Protei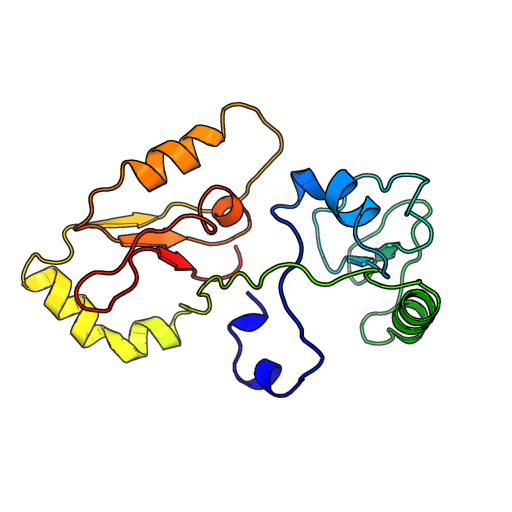n AF-A0A353GIX8-F1 (afdb_monomer_lite)

Secondary structure (DSSP, 8-state):
-GGG-GGGGG-TT-----S-SGGGHHHHHHH--S-EEESSS------TTTGGGEEE-TT---TTSEE--TT--HHHHHHHHTS---SS------------HHHH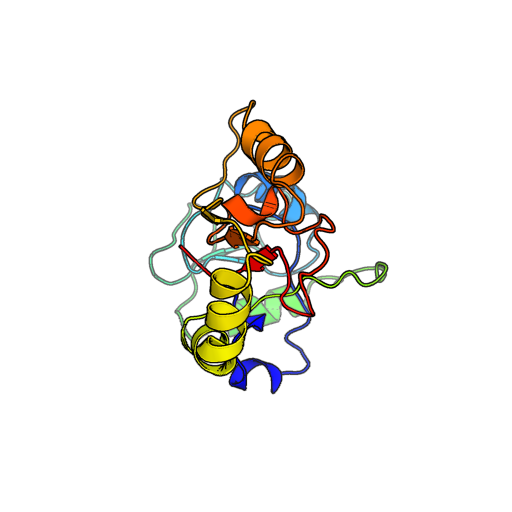HTTHHHHHHHHHTTSS-EEEE--S---S-TTTHHHHHHHHHS-TTEEEEE-SGGGGGTTTS---EETTEESEEE----

pLDDT: mean 96.74, std 2.06, range [88.5, 98.81]

Structure (mmCIF, N/CA/C/O backbone):
data_AF-A0A353GIX8-F1
#
_entry.id   AF-A0A353GIX8-F1
#
loop_
_atom_site.group_PDB
_atom_site.id
_atom_site.type_symbol
_atom_site.label_atom_id
_atom_site.label_alt_id
_atom_site.label_comp_id
_atom_site.label_asym_id
_atom_site.label_entity_id
_atom_site.label_seq_id
_atom_site.pdbx_PDB_ins_code
_atom_site.Cartn_x
_atom_site.Cartn_y
_atom_site.Cartn_z
_atom_site.occupancy
_atom_site.B_iso_or_equiv
_atom_site.auth_seq_id
_atom_site.auth_comp_id
_atom_site.auth_asym_id
_atom_site.auth_atom_id
_atom_site.pdbx_PDB_model_num
ATOM 1 N N . PRO A 1 1 ? -3.624 -2.819 -0.767 1.00 96.25 1 PRO A N 1
ATOM 2 C CA . PRO A 1 1 ? -5.091 -3.049 -0.885 1.00 96.25 1 PRO A CA 1
ATOM 3 C C . PRO A 1 1 ? -5.497 -4.254 -1.742 1.00 96.25 1 PRO A C 1
ATOM 5 O O . PRO A 1 1 ? -6.431 -4.937 -1.354 1.00 96.25 1 PRO A O 1
ATOM 8 N N . CYS A 1 2 ? -4.816 -4.526 -2.866 1.00 96.94 2 CYS A N 1
ATOM 9 C CA . CYS A 1 2 ? -5.046 -5.709 -3.718 1.00 96.94 2 CYS A CA 1
ATOM 10 C C . CYS A 1 2 ? -5.204 -7.022 -2.910 1.00 96.94 2 CYS A C 1
ATOM 12 O O . CYS A 1 2 ? -6.174 -7.752 -3.080 1.00 96.94 2 CYS A O 1
ATOM 14 N N . HIS A 1 3 ? -4.341 -7.229 -1.912 1.00 96.62 3 HIS A N 1
ATOM 15 C CA . HIS A 1 3 ? -4.373 -8.368 -0.977 1.00 96.62 3 HIS A CA 1
ATOM 16 C C . HIS A 1 3 ? -5.642 -8.501 -0.109 1.00 96.62 3 HIS A C 1
ATOM 18 O O . HIS A 1 3 ? -5.877 -9.546 0.491 1.00 96.62 3 HIS A O 1
ATOM 24 N N . GLY A 1 4 ? -6.485 -7.468 -0.046 1.00 95.38 4 GLY A N 1
ATOM 25 C CA . GLY A 1 4 ? -7.785 -7.508 0.629 1.00 95.38 4 GLY A CA 1
ATOM 26 C C . GLY A 1 4 ? -8.916 -8.121 -0.210 1.00 95.38 4 GLY A C 1
ATOM 27 O O . GLY A 1 4 ? -9.998 -8.344 0.324 1.00 95.38 4 GLY A O 1
ATOM 28 N N . TYR A 1 5 ? -8.699 -8.397 -1.502 1.00 96.12 5 TYR A N 1
ATOM 29 C CA . TYR A 1 5 ? -9.731 -8.921 -2.404 1.00 96.12 5 TYR A CA 1
ATOM 30 C C . TYR A 1 5 ? -9.716 -10.463 -2.441 1.00 96.12 5 TYR A C 1
ATOM 32 O O . TYR A 1 5 ? -8.714 -11.043 -2.862 1.00 96.12 5 TYR A O 1
ATOM 40 N N . PRO A 1 6 ? -10.813 -11.157 -2.063 1.00 94.12 6 PRO A N 1
ATOM 41 C CA . PRO A 1 6 ? -10.820 -12.617 -1.907 1.00 94.12 6 PRO A CA 1
ATOM 42 C C . PRO A 1 6 ? -10.413 -13.401 -3.158 1.00 94.12 6 PRO A C 1
ATOM 44 O O . PRO A 1 6 ? -9.616 -14.328 -3.061 1.00 94.12 6 PRO A O 1
ATOM 47 N N . ASN A 1 7 ? -10.900 -13.002 -4.336 1.00 96.62 7 ASN A N 1
ATOM 48 C CA . ASN A 1 7 ? -10.637 -13.726 -5.584 1.00 96.62 7 ASN A CA 1
ATOM 49 C C . ASN A 1 7 ? -9.156 -13.690 -5.991 1.00 96.62 7 ASN A C 1
ATOM 51 O O . ASN A 1 7 ? -8.684 -14.598 -6.668 1.00 96.62 7 ASN A O 1
ATOM 55 N N . LEU A 1 8 ? -8.406 -12.672 -5.557 1.00 97.00 8 LEU A N 1
ATOM 56 C CA . LEU A 1 8 ? -6.982 -12.551 -5.873 1.00 97.00 8 LEU A CA 1
ATOM 57 C C . LEU A 1 8 ? -6.111 -13.480 -5.016 1.00 97.00 8 LEU A C 1
ATOM 59 O O . LEU A 1 8 ? -4.994 -13.799 -5.409 1.00 97.00 8 LEU A O 1
ATOM 63 N N . LYS A 1 9 ? -6.645 -14.013 -3.908 1.00 95.00 9 LYS A N 1
ATOM 64 C CA . LYS A 1 9 ? -5.962 -15.032 -3.092 1.00 95.00 9 LYS A CA 1
ATOM 65 C C . LYS A 1 9 ? -5.813 -16.377 -3.810 1.00 95.00 9 LYS A C 1
ATOM 67 O O . LYS A 1 9 ? -5.034 -17.214 -3.368 1.00 95.00 9 LYS A O 1
ATOM 72 N N . ALA A 1 10 ? -6.534 -16.594 -4.914 1.00 97.31 10 ALA A N 1
ATOM 73 C CA . ALA A 1 10 ? -6.380 -17.789 -5.741 1.00 97.31 10 ALA A CA 1
ATOM 74 C C . ALA A 1 10 ? -4.998 -17.867 -6.428 1.00 97.31 10 ALA A C 1
ATOM 76 O O . ALA A 1 10 ? -4.553 -18.953 -6.801 1.00 97.31 10 ALA A O 1
ATOM 77 N N . PHE A 1 11 ? -4.299 -16.737 -6.578 1.00 97.75 11 PHE A N 1
ATOM 78 C CA . PHE A 1 11 ? -3.013 -16.659 -7.266 1.00 97.75 11 PHE A CA 1
ATOM 79 C C . PHE A 1 11 ? -1.856 -16.774 -6.270 1.00 97.75 11 PHE A C 1
ATOM 81 O O . PHE A 1 11 ? -1.432 -15.789 -5.678 1.00 97.75 11 PHE A O 1
ATOM 88 N N . LYS A 1 12 ? -1.293 -17.979 -6.115 1.00 96.69 12 LYS A N 1
ATOM 89 C CA . LYS A 1 12 ? -0.181 -18.241 -5.174 1.00 96.69 12 LYS A CA 1
ATOM 90 C C . LYS A 1 12 ? 1.085 -17.409 -5.431 1.00 96.69 12 LYS A C 1
ATOM 92 O O . LYS A 1 12 ? 1.899 -17.257 -4.532 1.00 96.69 12 LYS A O 1
ATOM 97 N N . HIS A 1 13 ? 1.255 -16.889 -6.646 1.00 96.25 13 HIS A N 1
ATOM 98 C CA . HIS A 1 13 ? 2.373 -16.021 -7.028 1.00 96.25 13 HIS A CA 1
ATOM 99 C C . HIS A 1 13 ? 2.109 -14.527 -6.747 1.00 96.25 13 HIS A C 1
ATOM 101 O O . HIS A 1 13 ? 2.962 -13.691 -7.031 1.00 96.25 13 HIS A O 1
ATOM 107 N N . LEU A 1 14 ? 0.954 -14.167 -6.172 1.00 97.31 14 LEU A N 1
ATOM 108 C CA . LEU A 1 14 ? 0.718 -12.845 -5.591 1.00 97.31 14 LEU A CA 1
ATOM 109 C C . LEU A 1 14 ? 1.314 -12.814 -4.173 1.00 97.31 14 LEU A C 1
ATOM 111 O O . LEU A 1 14 ? 0.614 -13.023 -3.188 1.00 97.31 14 LEU A O 1
ATOM 115 N N . VAL A 1 15 ? 2.628 -12.589 -4.086 1.00 95.31 15 VAL A N 1
ATOM 116 C CA . VAL A 1 15 ? 3.415 -12.860 -2.867 1.00 95.31 15 VAL A CA 1
ATOM 117 C C . VAL A 1 15 ? 3.150 -11.870 -1.728 1.00 95.31 15 VAL A C 1
ATOM 119 O O . VAL A 1 15 ? 2.963 -12.283 -0.590 1.00 95.31 15 VAL A O 1
ATOM 122 N N . GLY A 1 16 ? 3.141 -10.560 -1.992 1.00 95.56 16 GLY A N 1
ATOM 123 C CA . GLY A 1 16 ? 3.084 -9.582 -0.901 1.00 95.56 16 GLY A CA 1
ATOM 124 C C . GLY A 1 16 ? 3.098 -8.122 -1.338 1.00 95.56 16 GLY A C 1
ATOM 125 O O . GLY A 1 16 ? 2.757 -7.791 -2.476 1.00 95.56 16 GLY A O 1
ATOM 126 N N . ASN A 1 17 ? 3.446 -7.239 -0.402 1.00 97.19 17 ASN A N 1
ATOM 127 C CA . ASN A 1 17 ? 3.618 -5.806 -0.632 1.00 97.19 17 ASN A CA 1
ATOM 128 C C . ASN A 1 17 ? 5.068 -5.414 -0.341 1.00 97.19 17 ASN A C 1
ATOM 130 O O . ASN A 1 17 ? 5.524 -5.559 0.790 1.00 97.19 17 ASN A O 1
ATOM 134 N N . PHE A 1 18 ? 5.759 -4.858 -1.330 1.00 96.25 18 PHE A N 1
ATOM 135 C CA . PHE A 1 18 ? 7.132 -4.389 -1.182 1.00 96.25 18 PHE A CA 1
ATOM 136 C C . PHE A 1 18 ? 7.168 -2.886 -0.862 1.00 96.25 18 PHE A C 1
ATOM 138 O O . PHE A 1 18 ? 6.448 -2.107 -1.484 1.00 96.25 18 PHE A O 1
ATOM 145 N N . GLY A 1 19 ? 8.004 -2.485 0.100 1.00 95.62 19 GLY A N 1
ATOM 146 C CA . GLY A 1 19 ? 8.293 -1.074 0.372 1.00 95.62 19 GLY A CA 1
ATOM 147 C C . GLY A 1 19 ? 7.254 -0.312 1.208 1.00 95.62 19 GLY A C 1
ATOM 148 O O . GLY A 1 19 ? 6.747 -0.804 2.232 1.00 95.62 19 GLY A O 1
ATOM 149 N N . GLY A 1 20 ? 7.006 0.936 0.817 1.00 96.19 20 GLY A N 1
ATOM 150 C CA . GLY A 1 20 ? 6.238 1.926 1.564 1.00 96.19 20 GLY A CA 1
ATOM 151 C C . GLY A 1 20 ? 5.420 2.856 0.669 1.00 96.19 20 GLY A C 1
ATOM 152 O O . GLY A 1 20 ? 4.765 2.431 -0.284 1.00 96.19 20 GLY A O 1
ATOM 153 N N . ALA A 1 21 ? 5.388 4.140 1.026 1.00 97.19 21 ALA A N 1
ATOM 154 C CA . ALA A 1 21 ? 4.683 5.143 0.239 1.00 97.19 21 ALA A CA 1
ATOM 155 C C . ALA A 1 21 ? 5.528 5.624 -0.948 1.00 97.19 21 ALA A C 1
ATOM 157 O O . ALA A 1 21 ? 6.752 5.529 -0.967 1.00 97.19 21 ALA A O 1
ATOM 158 N N . TRP A 1 22 ? 4.843 6.199 -1.938 1.00 97.94 22 TRP A N 1
ATOM 159 C CA . TRP A 1 22 ? 5.414 6.565 -3.235 1.00 97.94 22 TRP A CA 1
ATOM 160 C C . TRP A 1 22 ? 6.648 7.473 -3.156 1.00 97.94 22 TRP A C 1
ATOM 162 O O . TRP A 1 22 ? 7.434 7.495 -4.102 1.00 97.94 22 TRP A O 1
ATOM 172 N N . GLN A 1 23 ? 6.826 8.253 -2.082 1.00 96.25 23 GLN A N 1
ATOM 173 C CA . GLN A 1 23 ? 7.975 9.148 -1.993 1.00 96.25 23 GLN A CA 1
ATOM 174 C C . GLN A 1 23 ? 9.316 8.405 -1.900 1.00 96.25 23 GLN A C 1
ATOM 176 O O . GLN A 1 23 ? 10.319 8.941 -2.361 1.00 96.25 23 GLN A O 1
ATOM 181 N N . ASP A 1 24 ? 9.319 7.182 -1.361 1.00 97.00 24 ASP A N 1
ATOM 182 C CA . ASP A 1 24 ? 10.526 6.384 -1.115 1.00 97.00 24 ASP A CA 1
ATOM 183 C C . ASP A 1 24 ? 10.916 5.509 -2.323 1.00 97.00 24 ASP A C 1
ATOM 185 O O . ASP A 1 24 ? 11.948 4.830 -2.321 1.00 97.00 24 ASP A O 1
ATOM 189 N N . GLN A 1 25 ? 10.126 5.579 -3.402 1.00 97.62 25 GLN A N 1
ATOM 190 C CA . GLN A 1 25 ? 10.215 4.686 -4.554 1.00 97.62 25 GLN A CA 1
ATOM 191 C C . GLN A 1 25 ? 11.597 4.652 -5.213 1.00 97.62 25 GLN A C 1
ATOM 193 O O . GLN A 1 25 ? 12.011 3.609 -5.691 1.00 97.62 25 GLN A O 1
ATOM 198 N N . GLN A 1 26 ? 12.347 5.758 -5.233 1.00 97.75 26 GLN A N 1
ATOM 199 C CA . GLN A 1 26 ? 13.663 5.769 -5.873 1.00 97.75 26 GLN A CA 1
ATOM 200 C C . GLN A 1 26 ? 14.675 4.855 -5.177 1.00 97.75 26 GLN A C 1
ATOM 202 O O . GLN A 1 26 ? 15.553 4.312 -5.843 1.00 97.75 26 GLN A O 1
ATOM 207 N N . LYS A 1 27 ? 14.567 4.711 -3.853 1.00 97.88 27 LYS A N 1
ATOM 208 C CA . LYS A 1 27 ? 15.386 3.789 -3.063 1.00 97.88 27 LYS A CA 1
ATOM 209 C C . LYS A 1 27 ? 14.830 2.373 -3.164 1.00 97.88 27 LYS A C 1
ATOM 211 O O . LYS A 1 27 ? 15.580 1.427 -3.368 1.00 97.88 27 LYS A O 1
ATOM 216 N N . GLU A 1 28 ? 13.516 2.237 -3.015 1.00 97.94 28 GLU A N 1
ATOM 217 C CA . GLU A 1 28 ? 12.851 0.935 -2.987 1.00 97.94 28 GLU A CA 1
ATOM 218 C C . GLU A 1 28 ? 12.938 0.231 -4.347 1.00 97.94 28 GLU A C 1
ATOM 220 O O . GLU A 1 28 ? 13.332 -0.927 -4.416 1.00 97.94 28 GLU A O 1
ATOM 225 N N . PHE A 1 29 ? 12.665 0.927 -5.447 1.00 98.38 29 PHE A N 1
ATOM 226 C CA . PHE A 1 29 ? 12.731 0.352 -6.789 1.00 98.38 29 PHE A CA 1
ATOM 227 C C . PHE A 1 29 ? 14.146 0.045 -7.248 1.00 98.38 29 PHE A C 1
ATOM 229 O O . PHE A 1 29 ? 14.332 -0.959 -7.927 1.00 98.38 29 PHE A O 1
ATOM 236 N N . GLU A 1 30 ? 15.145 0.821 -6.826 1.00 97.50 30 GLU A N 1
ATOM 237 C CA . GLU A 1 30 ? 16.553 0.473 -7.037 1.00 97.50 30 GLU A CA 1
ATOM 238 C C . GLU A 1 30 ? 16.909 -0.857 -6.352 1.00 97.50 30 GLU A C 1
ATOM 240 O O . GLU A 1 30 ? 17.597 -1.676 -6.952 1.00 97.50 30 GLU A O 1
ATOM 245 N N . ALA A 1 31 ? 16.368 -1.107 -5.154 1.00 96.62 31 ALA A N 1
ATOM 246 C CA . ALA A 1 31 ? 16.566 -2.348 -4.407 1.00 96.62 31 ALA A CA 1
ATOM 247 C C . ALA A 1 31 ? 15.682 -3.520 -4.872 1.00 96.62 31 ALA A C 1
ATOM 249 O O . ALA A 1 31 ? 16.016 -4.667 -4.594 1.00 96.62 31 ALA A O 1
ATOM 250 N N . PHE A 1 32 ? 14.560 -3.261 -5.550 1.00 97.75 32 PHE A N 1
ATOM 251 C CA . PHE A 1 32 ? 13.664 -4.301 -6.057 1.00 97.75 32 PHE A CA 1
ATOM 252 C C . PHE A 1 32 ? 14.277 -4.972 -7.297 1.00 97.75 32 PHE A C 1
ATOM 254 O O . PHE A 1 32 ? 14.348 -4.320 -8.337 1.00 97.75 32 PHE A O 1
ATOM 261 N N . PRO A 1 33 ? 14.690 -6.249 -7.255 1.00 96.81 33 PRO A N 1
ATOM 262 C CA . PRO A 1 33 ? 15.427 -6.901 -8.339 1.00 96.81 33 PRO A CA 1
ATOM 263 C C . PRO A 1 33 ? 14.473 -7.509 -9.383 1.00 96.81 33 PRO A C 1
ATOM 265 O O . PRO A 1 33 ? 14.500 -8.706 -9.658 1.00 96.81 33 PRO A O 1
ATOM 268 N N . GLY A 1 34 ? 13.577 -6.684 -9.929 1.00 97.81 34 GLY A N 1
ATOM 269 C CA . GLY A 1 34 ? 12.502 -7.109 -10.827 1.00 97.81 34 GLY A CA 1
ATOM 270 C C . GLY A 1 34 ? 11.976 -5.982 -11.719 1.00 97.81 34 GLY A C 1
ATOM 271 O O . GLY A 1 34 ? 12.407 -4.828 -11.617 1.00 97.81 34 GLY A O 1
ATOM 272 N N . ALA A 1 35 ? 11.022 -6.318 -12.589 1.00 98.56 35 ALA A N 1
ATOM 273 C CA . ALA A 1 35 ? 10.304 -5.342 -13.406 1.00 98.56 35 ALA A CA 1
ATOM 274 C C . ALA A 1 35 ? 9.286 -4.548 -12.572 1.00 98.56 35 ALA A C 1
ATOM 276 O O . ALA A 1 35 ? 8.613 -5.103 -11.702 1.00 98.56 35 ALA A O 1
ATOM 277 N N . ILE A 1 36 ? 9.141 -3.255 -12.862 1.00 98.75 36 ILE A N 1
ATOM 278 C CA . ILE A 1 36 ? 8.231 -2.346 -12.153 1.00 98.75 36 ILE A CA 1
ATOM 279 C C . ILE A 1 36 ? 7.217 -1.790 -13.145 1.00 98.75 36 ILE A C 1
ATOM 281 O O . ILE A 1 36 ? 7.600 -1.177 -14.136 1.00 98.75 36 ILE A O 1
ATOM 285 N N . LEU A 1 37 ? 5.924 -1.959 -12.869 1.00 98.69 37 LEU A N 1
ATOM 286 C CA . LEU A 1 37 ? 4.843 -1.432 -13.702 1.00 98.69 37 LEU A CA 1
ATOM 287 C C . LEU A 1 37 ? 4.070 -0.340 -12.958 1.00 98.69 37 LEU A C 1
ATOM 289 O O . LEU A 1 37 ? 3.454 -0.597 -11.925 1.00 98.69 37 LEU A O 1
ATOM 293 N N . PHE A 1 38 ? 4.039 0.864 -13.523 1.00 98.62 38 PHE A N 1
ATOM 294 C CA . PHE A 1 38 ? 3.167 1.938 -13.059 1.00 98.62 38 PHE A CA 1
ATOM 295 C C . PHE A 1 38 ? 1.836 1.915 -13.804 1.00 98.62 38 PHE A C 1
ATOM 297 O O . PHE A 1 38 ? 1.784 2.112 -15.019 1.00 98.62 38 PHE A O 1
ATOM 304 N N . THR A 1 39 ? 0.753 1.728 -13.054 1.00 98.38 39 THR A N 1
ATOM 305 C CA . THR A 1 39 ? -0.625 1.746 -13.571 1.00 98.38 39 THR A CA 1
ATOM 306 C C . THR A 1 39 ? -1.302 3.108 -13.401 1.00 98.38 39 THR A C 1
ATOM 308 O O . THR A 1 39 ? -2.229 3.432 -14.136 1.00 98.38 39 THR A O 1
ATOM 311 N N . THR A 1 40 ? -0.856 3.900 -12.420 1.00 98.25 40 THR A N 1
ATOM 312 C CA . THR A 1 40 ? -1.312 5.269 -12.121 1.00 98.25 40 THR A CA 1
ATOM 313 C C . THR A 1 40 ? -0.142 6.110 -11.595 1.00 98.25 40 THR A C 1
ATOM 315 O O . THR A 1 40 ? 0.987 5.631 -11.472 1.00 98.25 40 THR A O 1
ATOM 318 N N . ASN A 1 41 ? -0.404 7.362 -11.221 1.00 97.38 41 ASN A N 1
ATOM 319 C CA . ASN A 1 41 ? 0.490 8.118 -10.345 1.00 97.38 41 ASN A CA 1
ATOM 320 C C . ASN A 1 41 ? 0.732 7.359 -9.014 1.00 97.38 41 ASN A C 1
ATOM 322 O O . ASN A 1 41 ? -0.087 6.537 -8.604 1.00 97.38 41 ASN A O 1
ATOM 326 N N . CYS A 1 42 ? 1.828 7.594 -8.291 1.00 97.50 42 CYS A N 1
ATOM 327 C CA . CYS A 1 42 ? 2.817 8.667 -8.444 1.00 97.50 42 CYS A CA 1
ATOM 328 C C . CYS A 1 42 ? 4.174 8.131 -8.918 1.00 97.50 42 CYS A C 1
ATOM 330 O O . CYS A 1 42 ? 4.920 7.567 -8.120 1.00 97.50 42 CYS A O 1
ATOM 332 N N . ILE A 1 43 ? 4.517 8.366 -10.185 1.00 97.88 43 ILE A N 1
ATOM 333 C CA . ILE A 1 43 ? 5.857 8.102 -10.720 1.00 97.88 43 ILE A CA 1
ATOM 334 C C . ILE A 1 43 ? 6.783 9.285 -10.413 1.00 97.88 43 ILE A C 1
ATOM 336 O O . ILE A 1 43 ? 6.463 10.433 -10.722 1.00 97.88 43 ILE A O 1
ATOM 340 N N . GLN A 1 44 ? 7.916 9.012 -9.768 1.00 97.31 44 GLN A N 1
ATOM 341 C CA . GLN A 1 44 ? 9.049 9.940 -9.723 1.00 97.31 44 GLN A CA 1
ATOM 342 C C . GLN A 1 44 ? 9.987 9.656 -10.891 1.00 97.31 44 GLN A C 1
ATOM 344 O O . GLN A 1 44 ? 9.918 8.583 -11.480 1.00 97.31 44 GLN A O 1
ATOM 349 N N . ALA A 1 45 ? 10.892 10.590 -11.191 1.00 97.75 45 ALA A N 1
ATOM 350 C CA . ALA A 1 45 ? 11.935 10.361 -12.183 1.00 97.75 45 ALA A CA 1
ATOM 351 C C . ALA A 1 45 ? 12.728 9.083 -11.846 1.00 97.75 45 ALA A C 1
ATOM 353 O O . ALA A 1 45 ? 13.399 9.067 -10.803 1.00 97.75 45 ALA A O 1
ATOM 354 N N . PRO A 1 46 ? 12.645 8.021 -12.675 1.00 98.00 46 PRO A N 1
ATOM 355 C CA . PRO A 1 46 ? 13.409 6.807 -12.443 1.00 98.00 46 PRO A CA 1
ATOM 356 C C . PRO A 1 46 ? 14.906 7.100 -12.492 1.00 98.00 46 PRO A C 1
ATOM 358 O O . PRO A 1 46 ? 15.359 7.918 -13.296 1.00 98.00 46 PRO A O 1
ATOM 361 N N . LYS A 1 47 ? 15.692 6.437 -11.641 1.00 98.06 47 LYS A N 1
ATOM 362 C CA . LYS A 1 47 ? 17.151 6.573 -11.697 1.00 98.06 47 LYS A CA 1
ATOM 363 C C . LYS A 1 47 ? 17.708 5.806 -12.902 1.00 98.06 47 LYS A C 1
ATOM 365 O O . LYS A 1 47 ? 17.148 4.770 -13.265 1.00 98.06 47 LYS A O 1
ATOM 370 N N . PRO A 1 48 ? 18.866 6.223 -13.447 1.00 97.88 48 PRO A N 1
ATOM 371 C CA . PRO A 1 48 ? 19.554 5.470 -14.497 1.00 97.88 48 PRO A CA 1
ATOM 372 C C . PRO A 1 48 ? 19.838 4.007 -14.132 1.00 97.88 48 PRO A C 1
ATOM 374 O O . PRO A 1 48 ? 19.874 3.165 -15.016 1.00 97.88 48 PRO A O 1
ATOM 377 N N . SER A 1 49 ? 20.003 3.703 -12.841 1.00 97.88 49 SER A N 1
ATOM 378 C CA . SER A 1 49 ? 20.280 2.357 -12.325 1.00 97.88 49 SER A CA 1
ATOM 379 C C . SER A 1 49 ? 19.140 1.348 -12.501 1.00 97.88 49 SER A C 1
ATOM 381 O O . SER A 1 49 ? 19.384 0.155 -12.350 1.00 97.88 49 SER A O 1
ATOM 383 N N . TYR A 1 50 ? 17.907 1.792 -12.770 1.00 97.88 50 TYR A N 1
ATOM 384 C CA . TYR A 1 50 ? 16.759 0.887 -12.911 1.00 97.88 50 TYR A CA 1
ATOM 385 C C . TYR A 1 50 ? 15.726 1.303 -13.964 1.00 97.88 50 TYR A C 1
ATOM 387 O O . TYR A 1 50 ? 14.699 0.642 -14.099 1.00 97.88 50 TYR A O 1
ATOM 395 N N . ILE A 1 51 ? 15.937 2.409 -14.686 1.00 98.38 51 ILE A N 1
ATOM 396 C CA . ILE A 1 51 ? 14.961 2.932 -15.656 1.00 98.38 51 ILE A CA 1
ATOM 397 C C . ILE A 1 51 ? 14.612 1.923 -16.762 1.00 98.38 51 ILE A C 1
ATOM 399 O O . ILE A 1 51 ? 13.477 1.898 -17.231 1.00 98.38 51 ILE A O 1
ATOM 403 N N . ASP A 1 52 ? 15.559 1.067 -17.139 1.00 98.06 52 ASP A N 1
ATOM 404 C CA . ASP A 1 52 ? 15.428 0.032 -18.169 1.00 98.06 52 ASP A CA 1
ATOM 405 C C . ASP A 1 52 ? 14.398 -1.056 -17.826 1.00 98.06 52 ASP A C 1
ATOM 407 O O . ASP A 1 52 ? 13.808 -1.657 -18.724 1.00 98.06 52 ASP A O 1
ATOM 411 N N . ARG A 1 53 ? 14.132 -1.263 -16.533 1.00 98.50 53 ARG A N 1
ATOM 412 C CA . ARG A 1 53 ? 13.147 -2.219 -16.003 1.00 98.50 53 ARG A CA 1
ATOM 413 C C . ARG A 1 53 ? 11.882 -1.559 -15.446 1.00 98.50 53 ARG A C 1
ATOM 415 O O . ARG A 1 53 ? 11.096 -2.216 -14.757 1.00 98.50 53 ARG A O 1
ATOM 422 N N . VAL A 1 54 ? 11.660 -0.279 -15.754 1.00 98.69 54 VAL A N 1
ATOM 423 C CA . VAL A 1 54 ? 10.402 0.424 -15.469 1.00 98.69 54 VAL A CA 1
ATOM 424 C C . VAL A 1 54 ? 9.500 0.417 -16.698 1.00 98.69 54 VAL A C 1
ATOM 426 O O . VAL A 1 54 ? 9.928 0.668 -17.823 1.00 98.69 54 VAL A O 1
ATOM 429 N N . PHE A 1 55 ? 8.214 0.188 -16.459 1.00 98.81 55 PHE A N 1
ATOM 430 C CA . PHE A 1 55 ? 7.157 0.204 -17.455 1.00 98.81 55 PHE A CA 1
ATOM 431 C C . PHE A 1 55 ? 6.018 1.107 -16.996 1.00 98.81 55 PHE A C 1
ATOM 433 O O . PHE A 1 55 ? 5.730 1.235 -15.804 1.00 98.81 55 PHE A O 1
ATOM 440 N N . THR A 1 56 ? 5.334 1.711 -17.956 1.00 98.81 56 THR A N 1
ATOM 441 C CA . THR A 1 56 ? 4.099 2.467 -17.726 1.00 98.81 56 THR A CA 1
ATOM 442 C C . THR A 1 56 ? 2.961 1.859 -18.524 1.00 98.81 56 THR A C 1
ATOM 444 O O . THR A 1 56 ? 3.187 1.238 -19.559 1.00 98.81 56 THR A O 1
ATOM 447 N N . THR A 1 57 ? 1.732 2.026 -18.048 1.00 98.69 57 THR A N 1
ATOM 448 C CA . THR A 1 57 ? 0.526 1.658 -18.794 1.00 98.69 57 THR A CA 1
ATOM 449 C C . THR A 1 57 ? -0.619 2.619 -18.474 1.00 98.69 57 THR A C 1
ATOM 451 O O . THR A 1 57 ? -0.515 3.467 -17.581 1.00 98.69 57 THR A O 1
ATOM 454 N N . GLY A 1 58 ? -1.725 2.506 -19.208 1.00 97.25 58 GLY A N 1
ATOM 455 C CA . GLY A 1 58 ? -2.888 3.373 -19.042 1.00 97.25 58 GLY A CA 1
ATOM 456 C C . GLY A 1 58 ? -2.544 4.835 -19.330 1.00 97.25 58 GLY A C 1
ATOM 457 O O . GLY A 1 58 ? -2.008 5.152 -20.385 1.00 97.25 58 GLY A O 1
ATOM 458 N N . LEU A 1 59 ? -2.852 5.729 -18.390 1.00 97.50 59 LEU A N 1
ATOM 459 C CA . LEU A 1 59 ? -2.592 7.168 -18.538 1.00 97.50 59 LEU A CA 1
ATOM 460 C C . LEU A 1 59 ? -1.198 7.594 -18.051 1.00 97.50 59 LEU A C 1
ATOM 462 O O . LEU A 1 59 ? -0.871 8.779 -18.092 1.00 97.50 59 LEU A O 1
ATOM 466 N N . VAL A 1 60 ? -0.383 6.662 -17.551 1.00 98.19 60 VAL A N 1
ATOM 467 C CA . VAL A 1 60 ? 0.957 6.984 -17.054 1.00 98.19 60 VAL A CA 1
ATOM 468 C C . VAL A 1 60 ? 1.937 7.040 -18.217 1.00 98.19 60 VAL A C 1
ATOM 470 O O . VAL A 1 60 ? 1.983 6.134 -19.045 1.00 98.19 60 VAL A O 1
ATOM 473 N N . GLY A 1 61 ? 2.775 8.072 -18.236 1.00 97.44 61 GLY A N 1
ATOM 474 C CA . GLY A 1 61 ? 3.904 8.180 -19.150 1.00 97.44 61 GLY A CA 1
ATOM 475 C C . GLY A 1 61 ? 5.068 8.904 -18.487 1.00 97.44 61 GLY A C 1
ATOM 476 O O . GLY A 1 61 ? 4.867 9.787 -17.652 1.00 97.44 61 GLY A O 1
ATOM 477 N N . PHE A 1 62 ? 6.288 8.521 -18.854 1.00 98.06 62 PHE A N 1
ATOM 478 C CA . PHE A 1 62 ? 7.508 9.201 -18.432 1.00 98.06 62 PHE A CA 1
ATOM 479 C C . PHE A 1 62 ? 8.559 9.105 -19.554 1.00 98.06 62 PHE A C 1
ATOM 481 O O . PHE A 1 62 ? 8.717 8.023 -20.126 1.00 98.06 62 PHE A O 1
ATOM 488 N N . PRO A 1 63 ? 9.272 10.191 -19.909 1.00 97.56 63 PRO A N 1
ATOM 489 C CA . PRO A 1 63 ? 10.278 10.152 -20.971 1.00 97.56 63 PRO A CA 1
ATOM 490 C C . PRO A 1 63 ? 11.347 9.076 -20.741 1.00 97.56 63 PRO A C 1
ATOM 492 O O . PRO A 1 63 ? 11.920 8.983 -19.660 1.00 97.56 63 PRO A O 1
ATOM 495 N N . GLY A 1 64 ? 11.621 8.270 -21.769 1.00 96.44 64 GLY A N 1
ATOM 496 C CA . GLY A 1 64 ? 12.608 7.186 -21.704 1.00 96.44 64 GLY A CA 1
ATOM 497 C C . GLY A 1 64 ? 12.126 5.901 -21.019 1.00 96.44 64 GLY A C 1
ATOM 498 O O . GLY A 1 64 ? 12.862 4.921 -21.014 1.00 96.44 64 GLY A O 1
ATOM 499 N N . VAL A 1 65 ? 10.900 5.868 -20.487 1.00 98.44 65 VAL A N 1
ATOM 500 C CA . VAL A 1 65 ? 10.300 4.667 -19.887 1.00 98.44 65 VAL A CA 1
ATOM 501 C C . VAL A 1 65 ? 9.412 3.965 -20.909 1.00 98.44 65 VAL A C 1
ATOM 503 O O . VAL A 1 65 ? 8.622 4.608 -21.603 1.00 98.44 65 VAL A O 1
ATOM 506 N N . LYS A 1 66 ? 9.508 2.634 -21.000 1.00 98.25 66 LYS A N 1
ATOM 507 C CA . LYS A 1 66 ? 8.708 1.859 -21.956 1.00 98.25 66 LYS A CA 1
ATOM 508 C C . LYS A 1 66 ? 7.226 1.899 -21.566 1.00 98.25 66 LYS A C 1
ATOM 510 O O . LYS A 1 66 ? 6.869 1.631 -20.419 1.00 98.25 66 LYS A O 1
ATOM 515 N N . HIS A 1 67 ? 6.356 2.217 -22.519 1.00 98.56 67 HIS A N 1
ATOM 516 C CA . HIS A 1 67 ? 4.907 2.156 -22.329 1.00 98.56 67 HIS A CA 1
ATOM 517 C C . HIS A 1 67 ? 4.360 0.850 -22.912 1.00 98.56 67 HIS A C 1
ATOM 519 O O . HIS A 1 67 ? 4.678 0.507 -24.051 1.00 98.56 67 HIS A O 1
ATOM 525 N N . VAL A 1 68 ? 3.567 0.116 -22.132 1.00 98.50 68 VAL A N 1
ATOM 526 C CA . VAL A 1 68 ? 2.957 -1.161 -22.526 1.00 98.50 68 VAL A CA 1
ATOM 527 C C . VAL A 1 68 ? 1.439 -1.044 -22.567 1.00 98.50 68 VAL A C 1
ATOM 529 O O . VAL A 1 68 ? 0.826 -0.328 -21.768 1.00 98.50 68 VAL A O 1
ATOM 532 N N . GLN A 1 69 ? 0.820 -1.772 -23.493 1.00 97.69 69 GLN A N 1
ATOM 533 C CA . GLN A 1 69 ? -0.630 -1.821 -23.599 1.00 97.69 69 GLN A CA 1
ATOM 534 C C . GLN A 1 69 ? -1.223 -2.516 -22.369 1.00 97.69 69 GLN A C 1
ATOM 536 O O . GLN A 1 69 ? -0.767 -3.577 -21.952 1.00 97.69 69 GLN A O 1
ATOM 541 N N . ASN A 1 70 ? -2.260 -1.923 -21.778 1.00 95.00 70 ASN A N 1
ATOM 542 C CA . ASN A 1 70 ? -2.923 -2.529 -20.629 1.00 95.00 70 ASN A CA 1
ATOM 543 C C . ASN A 1 70 ? -3.563 -3.870 -21.029 1.00 95.00 70 ASN A C 1
ATOM 545 O O . ASN A 1 70 ? -4.355 -3.916 -21.971 1.00 95.00 70 ASN A O 1
ATOM 549 N N . GLY A 1 71 ? -3.222 -4.936 -20.304 1.00 94.44 71 GLY A N 1
ATOM 550 C CA . GLY A 1 71 ? -3.634 -6.308 -20.605 1.00 94.44 71 GLY A CA 1
ATOM 551 C C . GLY A 1 71 ? -2.617 -7.110 -21.423 1.00 94.44 71 GLY A C 1
ATOM 552 O O . GLY A 1 71 ? -2.723 -8.332 -21.442 1.00 94.44 71 GLY A O 1
ATOM 553 N N . ASP A 1 72 ? -1.611 -6.463 -22.022 1.00 97.31 72 ASP A N 1
ATOM 554 C CA . ASP A 1 72 ? -0.468 -7.131 -22.653 1.00 97.31 72 ASP A CA 1
ATOM 555 C C . ASP A 1 72 ? 0.810 -6.851 -21.853 1.00 97.31 72 ASP A C 1
ATOM 557 O O . ASP A 1 72 ? 1.478 -5.823 -21.996 1.00 97.31 72 ASP A O 1
ATOM 561 N N . PHE A 1 73 ? 1.130 -7.787 -20.959 1.00 98.38 73 PHE A N 1
ATOM 562 C CA . PHE A 1 73 ? 2.254 -7.669 -20.034 1.00 98.38 73 PHE A CA 1
ATOM 563 C C . PHE A 1 73 ? 3.419 -8.601 -20.369 1.00 98.38 73 PHE A C 1
ATOM 565 O O . PHE A 1 73 ? 4.322 -8.733 -19.544 1.00 98.38 73 PHE A O 1
ATOM 572 N N . GLN A 1 74 ? 3.457 -9.205 -21.566 1.00 98.50 74 GLN A N 1
ATOM 573 C CA . GLN A 1 74 ? 4.516 -10.159 -21.926 1.00 98.50 74 GLN A CA 1
ATOM 574 C C . GLN A 1 74 ? 5.910 -9.536 -21.779 1.00 98.50 74 GLN A C 1
ATOM 576 O O . GLN A 1 74 ? 6.777 -10.092 -21.119 1.00 98.50 74 GLN A O 1
ATOM 581 N N . THR A 1 75 ? 6.090 -8.309 -22.274 1.00 98.25 75 THR A N 1
ATOM 582 C CA . THR A 1 75 ? 7.359 -7.575 -22.133 1.00 98.25 75 THR A CA 1
ATOM 583 C C . THR A 1 75 ? 7.761 -7.346 -20.667 1.00 98.25 75 THR A C 1
ATOM 585 O O . THR A 1 75 ? 8.946 -7.376 -20.341 1.00 98.25 75 THR A O 1
ATOM 588 N N . VAL A 1 76 ? 6.794 -7.082 -19.781 1.00 98.75 76 VAL A N 1
ATOM 589 C CA . VAL A 1 76 ? 7.061 -6.859 -18.349 1.00 98.75 76 VAL A CA 1
ATOM 590 C C . VAL A 1 76 ? 7.499 -8.171 -17.695 1.00 98.75 76 VAL A C 1
ATOM 592 O O . VAL A 1 76 ? 8.437 -8.184 -16.901 1.00 98.75 76 VAL A O 1
ATOM 595 N N . ILE A 1 77 ? 6.842 -9.273 -18.066 1.00 98.69 77 ILE A N 1
ATOM 596 C CA . ILE A 1 77 ? 7.152 -10.626 -17.597 1.00 98.69 77 ILE A CA 1
ATOM 597 C C . ILE A 1 77 ? 8.548 -11.048 -18.067 1.00 98.69 77 ILE A C 1
ATOM 599 O O . ILE A 1 77 ? 9.349 -11.474 -17.241 1.00 98.69 77 ILE A O 1
ATOM 603 N N . ASP A 1 78 ? 8.874 -10.863 -19.348 1.00 98.69 78 ASP A N 1
ATOM 604 C CA . ASP A 1 78 ? 10.188 -11.205 -19.907 1.00 98.69 78 ASP A CA 1
ATOM 605 C C . ASP A 1 78 ? 11.313 -10.433 -19.208 1.00 98.69 78 ASP A C 1
ATOM 607 O O . ASP A 1 78 ? 12.343 -11.008 -18.857 1.00 98.69 78 ASP A O 1
ATOM 611 N N . MET A 1 79 ? 11.097 -9.139 -18.935 1.00 98.62 79 MET A N 1
ATOM 612 C CA . MET A 1 79 ? 12.046 -8.336 -18.165 1.00 98.62 79 MET A CA 1
ATOM 613 C C . MET A 1 79 ? 12.229 -8.891 -16.751 1.00 98.62 79 MET A C 1
ATOM 615 O O . MET A 1 79 ? 13.363 -9.015 -16.302 1.00 98.62 79 MET A O 1
ATOM 619 N N . ALA A 1 80 ? 11.142 -9.246 -16.057 1.00 98.44 80 ALA A N 1
ATOM 620 C CA . ALA A 1 80 ? 11.215 -9.824 -14.717 1.00 98.44 80 ALA A CA 1
ATOM 621 C C . ALA A 1 80 ? 11.957 -11.172 -14.702 1.00 98.44 80 ALA A C 1
ATOM 623 O O . ALA A 1 80 ? 12.766 -11.395 -13.808 1.00 98.44 80 ALA A O 1
ATOM 624 N N . LEU A 1 81 ? 11.730 -12.035 -15.700 1.00 98.50 81 LEU A N 1
ATOM 625 C CA . LEU A 1 81 ? 12.413 -13.328 -15.846 1.00 98.50 81 LEU A CA 1
ATOM 626 C C . LEU A 1 81 ? 13.913 -13.187 -16.141 1.00 98.50 81 LEU A C 1
ATOM 628 O O . LEU A 1 81 ? 14.684 -14.086 -15.816 1.00 98.50 81 LEU A O 1
ATOM 632 N N . ALA A 1 82 ? 14.330 -12.071 -16.742 1.00 98.25 82 ALA A N 1
ATOM 633 C CA . ALA A 1 82 ? 15.734 -11.757 -16.985 1.00 98.25 82 ALA A CA 1
ATOM 634 C C . ALA A 1 82 ? 16.451 -11.154 -15.761 1.00 98.25 82 ALA A C 1
ATOM 636 O O . ALA A 1 82 ? 17.676 -11.020 -15.782 1.00 98.25 82 ALA A O 1
ATOM 637 N N . GLN A 1 83 ? 15.720 -10.768 -14.707 1.00 97.75 83 GLN A N 1
ATOM 638 C CA . GLN A 1 83 ? 16.321 -10.241 -13.481 1.00 97.75 83 GLN A CA 1
ATOM 639 C C . GLN A 1 83 ? 16.791 -11.372 -12.555 1.00 97.75 83 GLN A C 1
ATOM 641 O O . GLN A 1 83 ? 16.183 -12.441 -12.526 1.00 97.75 83 GLN A O 1
ATOM 646 N N . PRO A 1 84 ? 17.830 -11.138 -11.731 1.00 95.38 84 PRO A N 1
ATOM 647 C CA . PRO A 1 84 ? 18.324 -12.142 -10.787 1.00 95.38 84 PRO A CA 1
ATOM 648 C C . PRO A 1 84 ? 17.316 -12.506 -9.683 1.00 95.38 84 PRO A C 1
ATOM 650 O O . PRO A 1 84 ? 17.487 -13.530 -9.026 1.00 95.38 84 PRO A O 1
ATOM 653 N N . GLY A 1 85 ? 16.282 -11.685 -9.462 1.00 96.12 85 GLY A N 1
ATOM 654 C CA . GLY A 1 85 ? 15.362 -11.847 -8.341 1.00 96.12 85 GLY A CA 1
ATOM 655 C C . GLY A 1 85 ? 16.013 -11.518 -6.994 1.00 96.12 85 GLY A C 1
ATOM 656 O O . GLY A 1 85 ? 17.125 -10.989 -6.918 1.00 96.12 85 GLY A O 1
ATOM 657 N N . PHE A 1 86 ? 15.286 -11.773 -5.905 1.00 95.62 86 PHE A N 1
ATOM 658 C CA . PHE A 1 86 ? 15.813 -11.570 -4.556 1.00 95.62 86 PHE A CA 1
ATOM 659 C C . PHE A 1 86 ? 16.880 -12.620 -4.238 1.00 95.62 86 PHE A C 1
ATOM 661 O O . PHE A 1 86 ? 16.655 -13.813 -4.417 1.00 95.62 86 PHE A O 1
ATOM 668 N N . ALA A 1 87 ? 18.038 -12.172 -3.747 1.00 94.94 87 ALA A N 1
ATOM 669 C CA . ALA A 1 87 ? 19.153 -13.059 -3.406 1.00 94.94 87 ALA A CA 1
ATOM 670 C C . ALA A 1 87 ? 18.916 -13.868 -2.117 1.00 94.94 87 ALA A C 1
ATOM 672 O O . ALA A 1 87 ? 19.562 -14.892 -1.906 1.00 94.94 87 ALA A O 1
ATOM 673 N N . ALA A 1 88 ? 18.028 -13.388 -1.246 1.00 94.12 88 ALA A N 1
ATOM 674 C CA . ALA A 1 88 ? 17.653 -14.030 0.003 1.00 94.12 88 ALA A CA 1
ATOM 675 C C . ALA A 1 88 ? 16.258 -13.567 0.438 1.00 94.12 88 ALA A C 1
ATOM 677 O O . ALA A 1 88 ? 15.819 -12.473 0.072 1.00 94.12 88 ALA A O 1
ATOM 678 N N . ASP A 1 89 ? 15.609 -14.389 1.257 1.00 92.25 89 ASP A N 1
ATOM 679 C CA . ASP A 1 89 ? 14.369 -14.034 1.936 1.00 92.25 89 ASP A CA 1
ATOM 680 C C . ASP A 1 89 ? 14.639 -13.148 3.162 1.00 92.25 89 ASP A C 1
ATOM 682 O O . ASP A 1 89 ? 15.703 -13.203 3.786 1.00 92.25 89 ASP A O 1
ATOM 686 N N . GLU A 1 90 ? 13.637 -12.358 3.544 1.00 89.00 90 GLU A N 1
ATOM 687 C CA . GLU A 1 90 ? 13.608 -11.622 4.808 1.00 89.00 90 GLU A CA 1
ATOM 688 C C . GLU A 1 90 ? 12.582 -12.249 5.767 1.00 89.00 90 GLU A C 1
ATOM 690 O O . GLU A 1 90 ? 11.636 -12.898 5.312 1.00 89.00 90 GLU A O 1
ATOM 695 N N . PRO A 1 91 ? 12.713 -12.043 7.094 1.00 92.50 91 PRO A N 1
ATOM 696 C CA . PRO A 1 91 ? 11.688 -12.460 8.042 1.00 92.50 91 PRO A CA 1
ATOM 697 C C . PRO A 1 91 ? 10.313 -11.919 7.651 1.00 92.50 91 PRO A C 1
ATOM 699 O O . PRO A 1 91 ? 10.146 -10.711 7.444 1.00 9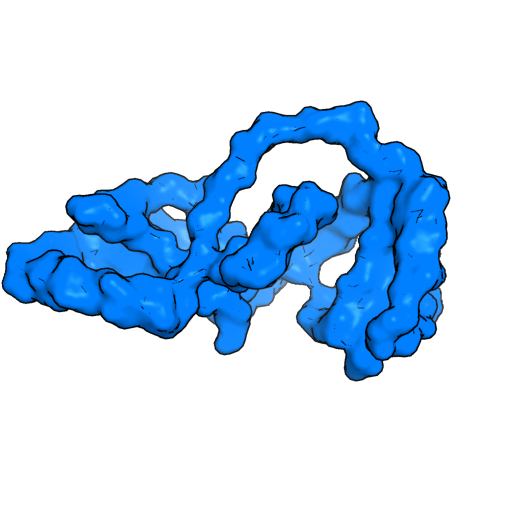2.50 91 PRO A O 1
ATOM 702 N N . GLU A 1 92 ? 9.330 -12.815 7.582 1.00 90.75 92 GLU A N 1
ATOM 703 C CA . GLU A 1 92 ? 7.971 -12.457 7.201 1.00 90.75 92 GLU A CA 1
ATOM 704 C C . GLU A 1 92 ? 7.395 -11.414 8.165 1.00 90.75 92 GLU A C 1
ATOM 706 O O . GLU A 1 92 ? 7.483 -11.527 9.390 1.00 90.75 92 GLU A O 1
ATOM 711 N N . LYS A 1 93 ? 6.776 -10.384 7.587 1.00 92.81 93 LYS A N 1
ATOM 712 C CA . LYS A 1 93 ? 6.012 -9.374 8.317 1.00 92.81 93 LYS A CA 1
ATOM 713 C C . LYS A 1 93 ? 4.625 -9.299 7.719 1.00 92.81 93 LYS A C 1
ATOM 715 O O . LYS A 1 93 ? 4.471 -9.089 6.518 1.00 92.81 93 LYS A O 1
ATOM 720 N N . THR A 1 94 ? 3.620 -9.424 8.573 1.00 94.88 94 THR A N 1
ATOM 721 C CA . THR A 1 94 ? 2.220 -9.376 8.160 1.00 94.88 94 THR A CA 1
ATOM 722 C C . THR A 1 94 ? 1.608 -8.036 8.538 1.00 94.88 94 THR A C 1
ATOM 724 O O . THR A 1 94 ? 1.791 -7.553 9.650 1.00 94.88 94 THR A O 1
ATOM 727 N N . ILE A 1 95 ? 0.852 -7.446 7.613 1.00 95.75 95 ILE A N 1
ATOM 728 C CA . ILE A 1 95 ? 0.019 -6.270 7.865 1.00 95.75 95 ILE A CA 1
ATOM 729 C C . ILE A 1 95 ? -1.413 -6.648 7.511 1.00 95.75 95 ILE A C 1
ATOM 731 O O . ILE A 1 95 ? -1.701 -7.031 6.374 1.00 95.75 95 ILE A O 1
ATOM 735 N N . LEU A 1 96 ? -2.318 -6.525 8.477 1.00 95.00 96 LEU A N 1
ATOM 736 C CA . LEU A 1 96 ? -3.729 -6.805 8.254 1.00 95.00 96 LEU A CA 1
ATOM 737 C C . LEU A 1 96 ? -4.361 -5.709 7.379 1.00 95.00 96 LEU A C 1
ATOM 739 O O . LEU A 1 96 ? -4.196 -4.516 7.623 1.00 95.00 96 LEU A O 1
ATOM 743 N N . THR A 1 97 ? -5.095 -6.111 6.343 1.00 95.44 97 THR A N 1
ATOM 744 C CA . THR A 1 97 ? -5.777 -5.209 5.401 1.00 95.44 97 THR A CA 1
ATOM 745 C C . THR A 1 97 ? -7.117 -5.808 4.974 1.00 95.44 97 THR A C 1
ATOM 747 O O . THR A 1 97 ? -7.414 -6.963 5.278 1.00 95.44 97 THR A O 1
ATOM 750 N N . GLY A 1 98 ? -7.919 -5.044 4.230 1.00 95.44 98 GLY A N 1
ATOM 751 C CA . GLY A 1 98 ? -9.176 -5.532 3.658 1.00 95.44 98 GLY A CA 1
ATOM 752 C C . GLY A 1 98 ? -10.421 -5.176 4.467 1.00 95.44 98 GLY A C 1
ATOM 753 O O . GLY A 1 98 ? -11.464 -5.795 4.273 1.00 95.44 98 GLY A O 1
ATOM 754 N N . PHE A 1 99 ? -10.361 -4.142 5.309 1.00 95.88 99 PHE A N 1
ATOM 755 C CA . PHE A 1 99 ? -11.526 -3.613 6.025 1.00 95.88 99 PHE A CA 1
ATOM 756 C C . PHE A 1 99 ? -12.375 -2.696 5.135 1.00 95.88 99 PHE A C 1
ATOM 758 O O . PHE A 1 99 ? -12.783 -1.609 5.532 1.00 95.88 99 PHE A O 1
ATOM 765 N N . GLY A 1 100 ? -12.644 -3.134 3.903 1.00 92.81 100 GLY A N 1
ATOM 766 C CA . GLY A 1 100 ? -13.601 -2.466 3.030 1.00 92.81 100 GLY A CA 1
ATOM 767 C C . GLY A 1 100 ? -15.022 -2.553 3.595 1.00 92.81 100 GLY A C 1
ATOM 768 O O . GLY A 1 100 ? -15.301 -3.314 4.524 1.00 92.81 100 GLY A O 1
ATOM 769 N N . ARG A 1 101 ? -15.954 -1.814 2.983 1.00 92.88 101 ARG A N 1
ATOM 770 C CA . ARG A 1 101 ? -17.347 -1.682 3.446 1.00 92.88 101 ARG A CA 1
ATOM 771 C C . ARG A 1 101 ? -17.992 -3.009 3.870 1.00 92.88 101 ARG A C 1
ATOM 773 O O . ARG A 1 101 ? -18.551 -3.078 4.956 1.00 92.88 101 ARG A O 1
ATOM 780 N N . ASN A 1 102 ? -17.910 -4.053 3.044 1.00 93.50 102 ASN A N 1
ATOM 781 C CA . ASN A 1 102 ? -18.569 -5.333 3.333 1.00 93.50 102 ASN A CA 1
ATOM 782 C C . ASN A 1 102 ? -17.940 -6.078 4.519 1.00 93.50 102 ASN A C 1
ATOM 784 O O . ASN A 1 102 ? -18.668 -6.702 5.282 1.00 93.50 102 ASN A O 1
ATOM 788 N N . ALA A 1 103 ? -16.618 -5.990 4.700 1.00 93.00 103 ALA A N 1
ATOM 789 C CA . ALA A 1 103 ? -15.943 -6.605 5.842 1.00 93.00 103 ALA A CA 1
ATOM 790 C C . ALA A 1 103 ? -16.373 -5.938 7.156 1.00 93.00 103 ALA A C 1
ATOM 792 O O . ALA A 1 103 ? -16.683 -6.627 8.121 1.00 93.00 103 ALA A O 1
ATOM 793 N N . VAL A 1 104 ? -16.462 -4.603 7.167 1.00 91.62 104 VAL A N 1
ATOM 794 C CA . VAL A 1 104 ? -16.921 -3.836 8.336 1.00 91.62 104 VAL A CA 1
ATOM 795 C C . VAL A 1 104 ? -18.406 -4.086 8.612 1.00 91.62 104 VAL A C 1
ATOM 797 O O . VAL A 1 104 ? -18.780 -4.355 9.751 1.00 91.62 104 VAL A O 1
ATOM 800 N N . LEU A 1 105 ? -19.257 -4.046 7.580 1.00 92.50 105 LEU A N 1
ATOM 801 C CA . LEU A 1 105 ? -20.691 -4.311 7.731 1.00 92.50 105 LEU A CA 1
ATOM 802 C C . LEU A 1 105 ? -20.981 -5.746 8.188 1.00 92.50 105 LEU A C 1
ATOM 804 O O . LEU A 1 105 ? -21.928 -5.954 8.939 1.00 92.50 105 LEU A O 1
ATOM 808 N N . GLY A 1 106 ? -20.149 -6.716 7.799 1.00 92.56 106 GLY A N 1
ATOM 809 C CA . GLY A 1 106 ? -20.262 -8.106 8.248 1.00 92.56 106 GLY A CA 1
ATOM 810 C C . GLY A 1 106 ? -20.065 -8.301 9.755 1.00 92.56 106 GLY A C 1
ATOM 811 O O . GLY A 1 106 ? -20.443 -9.342 10.281 1.00 92.56 106 GLY A O 1
ATOM 812 N N . VAL A 1 107 ? -19.510 -7.307 10.457 1.00 91.38 107 VAL A N 1
ATOM 813 C CA . VAL A 1 107 ? -19.335 -7.304 11.920 1.00 91.38 107 VAL A CA 1
ATOM 814 C C . VAL A 1 107 ? -19.960 -6.068 12.579 1.00 91.38 107 VAL A C 1
ATOM 816 O O . VAL A 1 107 ? -19.575 -5.696 13.689 1.00 91.38 107 VAL A O 1
ATOM 819 N N . ALA A 1 108 ? -20.920 -5.417 11.910 1.00 93.69 108 ALA A N 1
ATOM 820 C CA . ALA A 1 108 ? -21.502 -4.151 12.359 1.00 93.69 108 ALA A CA 1
ATOM 821 C C . ALA A 1 108 ? -22.079 -4.230 13.779 1.00 93.69 108 ALA A C 1
ATOM 823 O O . ALA A 1 108 ? -21.820 -3.334 14.578 1.00 93.69 108 ALA A O 1
ATOM 824 N N . ASP A 1 109 ? -22.789 -5.309 14.117 1.00 95.81 109 ASP A N 1
ATOM 825 C CA . ASP A 1 109 ? -23.393 -5.483 15.443 1.00 95.81 109 ASP A CA 1
ATOM 826 C C . ASP A 1 109 ? -22.339 -5.473 16.554 1.00 95.81 109 ASP A C 1
ATOM 828 O O . ASP A 1 109 ? -22.492 -4.758 17.543 1.00 95.81 109 ASP A O 1
ATOM 832 N N . LYS A 1 110 ? -21.212 -6.165 16.339 1.00 95.38 110 LYS A N 1
ATOM 833 C CA . LYS A 1 110 ? -20.084 -6.196 17.280 1.00 95.38 110 LYS A CA 1
ATOM 834 C C . LYS A 1 110 ? -19.471 -4.805 17.467 1.00 95.38 110 LYS A C 1
ATOM 836 O O . LYS A 1 110 ? -19.159 -4.406 18.587 1.00 95.38 110 LYS A O 1
ATOM 841 N N . VAL A 1 111 ? -19.317 -4.046 16.378 1.00 95.38 111 VAL A N 1
ATOM 842 C CA . VAL A 1 111 ? -18.809 -2.665 16.429 1.00 95.38 111 VAL A CA 1
ATOM 843 C C . VAL A 1 111 ? -19.789 -1.754 17.176 1.00 95.38 111 VAL A C 1
ATOM 845 O O . VAL A 1 111 ? -19.376 -0.984 18.042 1.00 95.38 111 VAL A O 1
ATOM 848 N N . ILE A 1 112 ? -21.088 -1.851 16.878 1.00 97.06 112 ILE A N 1
ATOM 849 C CA . ILE A 1 112 ? -22.145 -1.057 17.520 1.00 97.06 112 ILE A CA 1
ATOM 850 C C . ILE A 1 112 ? -22.211 -1.360 19.019 1.00 97.06 112 ILE A C 1
ATOM 852 O O . ILE A 1 112 ? -22.312 -0.433 19.824 1.00 97.06 112 ILE A O 1
ATOM 856 N N . GLU A 1 113 ? -22.136 -2.632 19.408 1.00 97.69 113 GLU A N 1
ATOM 857 C CA . GLU A 1 113 ? -22.114 -3.053 20.808 1.00 97.69 113 GLU A CA 1
ATOM 858 C C . GLU A 1 113 ? -20.886 -2.501 21.539 1.00 97.69 113 GLU A C 1
ATOM 860 O O . GLU A 1 113 ? -21.020 -1.925 22.622 1.00 97.69 113 GLU A O 1
ATOM 865 N N . ALA A 1 114 ? -19.697 -2.602 20.939 1.00 97.69 114 ALA A N 1
ATOM 866 C CA . ALA A 1 114 ? -18.466 -2.076 21.522 1.00 97.69 114 ALA A CA 1
ATOM 867 C C . ALA A 1 114 ? -18.528 -0.551 21.733 1.00 97.69 114 ALA A C 1
ATOM 869 O O . ALA A 1 114 ? -18.037 -0.046 22.740 1.00 97.69 114 ALA A O 1
ATOM 870 N N . VAL A 1 115 ? -19.184 0.187 20.833 1.00 97.94 115 VAL A N 1
ATOM 871 C CA . VAL A 1 115 ? -19.425 1.629 21.005 1.00 97.94 115 VAL A CA 1
ATOM 872 C C . VAL A 1 115 ? -20.446 1.896 22.113 1.00 97.94 115 VAL A C 1
ATOM 874 O O . VAL A 1 115 ? -20.180 2.685 23.017 1.00 97.94 115 VAL A O 1
ATOM 877 N N . LYS A 1 116 ? -21.610 1.231 22.085 1.00 98.06 116 LYS A N 1
ATOM 878 C CA . LYS A 1 116 ? -22.688 1.443 23.072 1.00 98.06 116 LYS A CA 1
ATOM 879 C C . LYS A 1 116 ? -22.278 1.067 24.497 1.00 98.06 116 LYS A C 1
ATOM 881 O O . LYS A 1 116 ? -22.736 1.700 25.441 1.00 98.06 116 LYS A O 1
ATOM 886 N N . SER A 1 117 ? -21.420 0.060 24.645 1.00 97.81 117 SER A N 1
ATOM 887 C CA . SER A 1 117 ? -20.855 -0.365 25.933 1.00 97.81 117 SER A CA 1
ATOM 888 C C . SER A 1 117 ? -19.671 0.491 26.400 1.00 97.81 117 SER A C 1
ATOM 890 O O . SER A 1 117 ? -19.156 0.268 27.491 1.00 97.81 117 SER A O 1
ATOM 892 N N . GLY A 1 118 ? -19.229 1.467 25.598 1.00 97.31 118 GLY A N 1
ATOM 893 C CA . GLY A 1 118 ? -18.124 2.368 25.933 1.00 97.31 118 GLY A CA 1
ATOM 894 C C . GLY A 1 118 ? -16.723 1.778 25.738 1.00 97.31 118 GLY A C 1
ATOM 895 O O . GLY A 1 118 ? -15.748 2.458 26.041 1.00 97.31 118 GLY A O 1
ATOM 896 N N . LYS A 1 119 ? -16.601 0.552 25.210 1.00 98.06 119 LYS A N 1
ATOM 897 C CA . LYS A 1 119 ? -15.308 -0.092 24.908 1.00 98.06 119 LYS A CA 1
ATOM 898 C C . LYS A 1 119 ? -14.567 0.604 23.769 1.00 98.06 119 LYS A C 1
ATOM 900 O O . LYS A 1 119 ? -13.352 0.757 23.828 1.00 98.06 119 LYS A O 1
ATOM 905 N N . ILE A 1 120 ? -15.303 1.033 22.739 1.00 98.50 120 ILE A N 1
ATOM 906 C CA . ILE A 1 120 ? -14.795 1.931 21.699 1.00 98.50 120 ILE A CA 1
ATOM 907 C C . ILE A 1 120 ? -15.355 3.321 21.962 1.00 98.50 120 ILE A C 1
ATOM 909 O O . ILE A 1 120 ? -16.529 3.599 21.718 1.00 98.50 120 ILE A O 1
ATOM 913 N N . ARG A 1 121 ? -14.489 4.222 22.412 1.00 98.25 121 ARG A N 1
ATOM 914 C CA . ARG A 1 121 ? -14.858 5.601 22.724 1.00 98.25 121 ARG A CA 1
ATOM 915 C C . ARG A 1 121 ? -14.943 6.483 21.484 1.00 98.25 121 ARG A C 1
ATOM 917 O O . ARG A 1 121 ? -15.781 7.381 21.412 1.00 98.25 121 ARG A O 1
ATOM 924 N N . ARG A 1 122 ? -14.028 6.301 20.527 1.00 98.38 122 ARG A N 1
ATOM 925 C CA . ARG A 1 122 ? -13.931 7.160 19.339 1.00 98.38 122 ARG A CA 1
ATOM 926 C C . ARG A 1 122 ? -13.222 6.466 18.181 1.00 98.38 122 ARG A C 1
ATOM 928 O O . ARG A 1 122 ? -12.280 5.703 18.383 1.00 98.38 122 ARG A O 1
ATOM 935 N N . PHE A 1 123 ? -13.644 6.820 16.970 1.00 98.38 123 PHE A N 1
ATOM 936 C CA . PHE A 1 123 ? -12.924 6.532 15.735 1.00 98.38 123 PHE A CA 1
ATOM 937 C C . PHE A 1 123 ? -12.155 7.770 15.275 1.00 98.38 123 PHE A C 1
ATOM 939 O O . PHE A 1 123 ? -12.696 8.877 15.283 1.00 98.38 123 PHE A O 1
ATOM 946 N N . PHE A 1 124 ? -10.913 7.580 14.846 1.00 98.62 124 PHE A N 1
ATOM 947 C CA . PHE A 1 124 ? -10.082 8.615 14.239 1.00 98.62 124 PHE A CA 1
ATOM 948 C C . PHE A 1 124 ? -9.784 8.232 12.797 1.00 98.62 124 PHE A C 1
ATOM 950 O O . PHE A 1 124 ? -9.241 7.160 12.546 1.00 98.62 124 PHE A O 1
ATOM 957 N N . LEU A 1 125 ? -10.106 9.110 11.851 1.00 98.19 125 LEU A N 1
ATOM 958 C CA . LEU A 1 125 ? -9.659 8.949 10.474 1.00 98.19 125 LEU A CA 1
ATOM 959 C C . LEU A 1 125 ? -8.267 9.567 10.330 1.00 98.19 125 LEU A C 1
ATOM 961 O O . LEU A 1 125 ? -8.123 10.788 10.337 1.00 98.19 125 LEU A O 1
ATOM 965 N N . VAL A 1 126 ? -7.252 8.717 10.194 1.00 98.06 126 VAL A N 1
ATOM 966 C CA . VAL A 1 126 ? -5.866 9.121 9.939 1.00 98.06 126 VAL A CA 1
ATOM 967 C C . VAL A 1 126 ? -5.431 8.447 8.645 1.00 98.06 126 VAL A C 1
ATOM 969 O O . VAL A 1 126 ? -5.273 7.232 8.583 1.00 98.06 126 VAL A O 1
ATOM 972 N N . GLY A 1 127 ? -5.279 9.211 7.569 1.00 95.44 127 GLY A N 1
ATOM 973 C CA . GLY A 1 127 ? -4.994 8.659 6.246 1.00 95.44 127 GLY A CA 1
ATOM 974 C C . GLY A 1 127 ? -4.890 9.740 5.179 1.00 95.44 127 GLY A C 1
ATOM 975 O O . GLY A 1 127 ? -4.644 10.905 5.486 1.00 95.44 127 GLY A O 1
ATOM 976 N N . GLY A 1 128 ? -5.072 9.349 3.919 1.00 96.12 128 GLY A N 1
ATOM 977 C CA . GLY A 1 128 ? -4.899 10.235 2.766 1.00 96.12 128 GLY A CA 1
ATOM 978 C C . GLY A 1 128 ? -3.513 10.084 2.143 1.00 96.12 128 GLY A C 1
ATOM 979 O O . GLY A 1 128 ? -2.937 8.999 2.165 1.00 96.12 128 GLY A O 1
ATOM 980 N N . CYS A 1 129 ? -2.972 11.144 1.546 1.00 97.31 129 CYS A N 1
ATOM 981 C CA . CYS A 1 129 ? -1.724 11.053 0.787 1.00 97.31 129 CYS A CA 1
ATOM 982 C C . CYS A 1 129 ? -0.483 11.360 1.635 1.00 97.31 129 CYS A C 1
ATOM 984 O O . CYS A 1 129 ? -0.376 12.418 2.268 1.00 97.31 129 CYS A O 1
ATOM 986 N N . ASP A 1 130 ? 0.499 10.463 1.574 1.00 96.88 130 ASP A N 1
ATOM 987 C CA . ASP A 1 130 ? 1.845 10.722 2.078 1.00 96.88 130 ASP A CA 1
ATOM 988 C C . ASP A 1 130 ? 2.675 11.568 1.090 1.00 96.88 130 ASP A C 1
ATOM 990 O O . ASP A 1 130 ? 2.265 11.807 -0.050 1.00 96.88 130 ASP A O 1
ATOM 994 N N . GLY A 1 131 ? 3.847 12.037 1.518 1.00 94.56 131 GLY A N 1
ATOM 995 C CA . GLY A 1 131 ? 4.806 12.726 0.660 1.00 94.56 131 GLY A CA 1
ATOM 996 C C . GLY A 1 131 ? 6.149 13.006 1.336 1.00 94.56 131 GLY A C 1
ATOM 997 O O . GLY A 1 131 ? 6.363 12.671 2.497 1.00 94.56 131 GLY A O 1
ATOM 998 N N . ALA A 1 132 ? 7.049 13.670 0.607 1.00 89.94 132 ALA A N 1
ATOM 999 C CA . ALA A 1 132 ? 8.443 13.879 1.019 1.00 89.94 132 ALA A CA 1
ATOM 1000 C C . ALA A 1 132 ? 8.671 15.017 2.037 1.00 89.94 132 ALA A C 1
ATOM 1002 O O 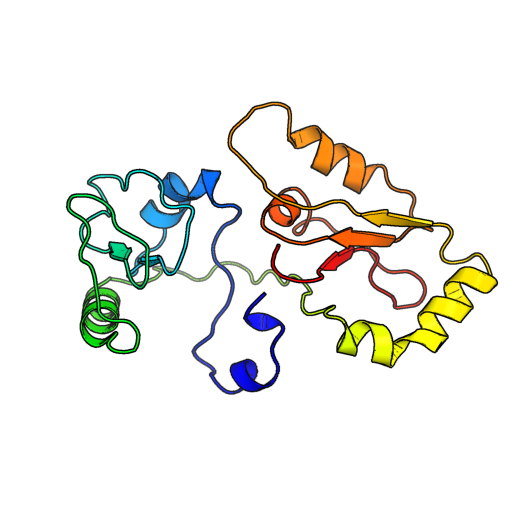. ALA A 1 132 ? 9.771 15.158 2.567 1.00 89.94 132 ALA A O 1
ATOM 1003 N N . LYS A 1 133 ? 7.663 15.862 2.306 1.00 91.44 133 LYS A N 1
ATOM 1004 C CA . LYS A 1 133 ? 7.819 17.010 3.217 1.00 91.44 133 LYS A CA 1
ATOM 1005 C C . LYS A 1 133 ? 8.150 16.528 4.636 1.00 91.44 133 LYS A C 1
ATOM 1007 O O . LYS A 1 133 ? 7.415 15.709 5.194 1.00 91.44 133 LYS A O 1
ATOM 1012 N N . SER A 1 134 ? 9.206 17.086 5.225 1.00 88.50 134 SER A N 1
ATOM 1013 C CA . SER A 1 134 ? 9.538 16.894 6.640 1.00 88.50 134 SER A CA 1
ATOM 1014 C C . SER A 1 134 ? 8.386 17.346 7.554 1.00 88.50 134 SER A C 1
ATOM 1016 O O . SER A 1 134 ? 7.557 18.176 7.177 1.00 88.50 134 SER A O 1
ATOM 1018 N N . GLY A 1 135 ? 8.293 16.758 8.749 1.00 91.31 135 GLY A N 1
ATOM 1019 C CA . GLY A 1 135 ? 7.205 17.020 9.703 1.00 91.31 135 GLY A CA 1
ATOM 1020 C C . GLY A 1 135 ? 5.998 16.083 9.576 1.00 91.31 135 GLY A C 1
ATOM 1021 O O . GLY A 1 135 ? 5.114 16.093 10.427 1.00 91.31 135 GLY A O 1
ATOM 1022 N N . ARG A 1 136 ? 5.952 15.215 8.555 1.00 94.12 136 ARG A N 1
ATOM 1023 C CA . ARG A 1 136 ? 4.897 14.191 8.416 1.00 94.12 136 ARG A CA 1
ATOM 1024 C C . ARG A 1 136 ? 4.983 13.063 9.454 1.00 94.12 136 ARG A C 1
ATOM 1026 O O . ARG A 1 136 ? 4.049 12.269 9.536 1.00 94.12 136 ARG A O 1
ATOM 1033 N N . ASN A 1 137 ? 6.033 13.036 10.283 1.00 93.94 137 ASN A N 1
ATOM 1034 C CA . ASN A 1 137 ? 6.069 12.235 11.512 1.00 93.94 137 ASN A CA 1
ATOM 1035 C C . ASN A 1 137 ? 4.924 12.597 12.468 1.00 93.94 137 ASN A C 1
ATOM 1037 O O . ASN A 1 137 ? 4.494 11.727 13.209 1.00 93.94 137 ASN A O 1
ATOM 1041 N N . TYR A 1 138 ? 4.347 13.803 12.354 1.00 97.06 138 TYR A N 1
ATOM 1042 C CA . TYR A 1 138 ? 3.116 14.179 13.051 1.00 97.06 138 TYR A CA 1
ATOM 1043 C C . TYR A 1 138 ? 2.026 13.099 12.970 1.00 97.06 138 TYR A C 1
ATOM 1045 O O . TYR A 1 138 ? 1.354 12.841 13.959 1.00 97.06 138 TYR A O 1
ATOM 1053 N N . TYR A 1 139 ? 1.846 12.441 11.816 1.00 97.88 139 TYR A N 1
ATOM 1054 C CA . TYR A 1 139 ? 0.824 11.398 11.667 1.00 97.88 139 TYR A CA 1
ATOM 1055 C C . TYR A 1 139 ? 1.194 10.090 12.371 1.00 97.88 139 TYR A C 1
ATOM 1057 O O . TYR A 1 139 ? 0.305 9.392 12.851 1.00 97.88 139 TYR A O 1
ATOM 1065 N N . THR A 1 140 ? 2.486 9.767 12.448 1.00 97.88 140 THR A N 1
ATOM 1066 C CA . T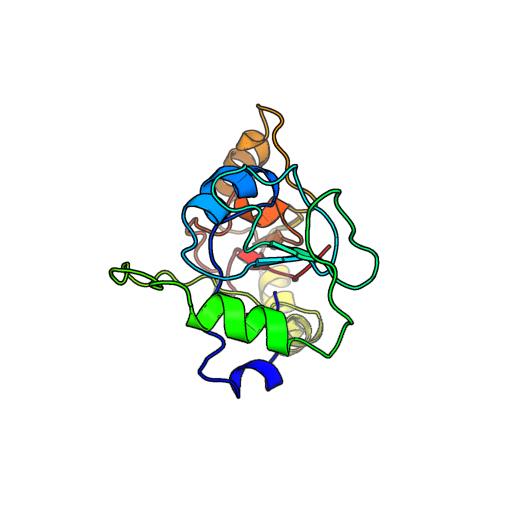HR A 1 140 ? 2.991 8.651 13.255 1.00 97.88 140 THR A CA 1
ATOM 1067 C C . THR A 1 140 ? 2.773 8.944 14.739 1.00 97.88 140 THR A C 1
ATOM 1069 O O . THR A 1 140 ? 2.159 8.136 15.433 1.00 97.88 140 THR A O 1
ATOM 1072 N N . ASP A 1 141 ? 3.178 10.133 15.190 1.00 98.06 141 ASP A N 1
ATOM 1073 C CA . ASP A 1 141 ? 3.051 10.582 16.579 1.00 98.06 141 ASP A CA 1
ATOM 1074 C C . ASP A 1 141 ? 1.574 10.649 17.002 1.00 98.06 141 ASP A C 1
ATOM 1076 O O . ASP A 1 141 ? 1.202 10.161 18.067 1.00 98.06 141 ASP A O 1
ATOM 1080 N N . LEU A 1 142 ? 0.703 11.171 16.129 1.00 98.19 142 LEU A N 1
ATOM 1081 C CA . LEU A 1 142 ? -0.744 11.180 16.332 1.00 98.19 142 LEU A CA 1
ATOM 1082 C C . LEU A 1 142 ? -1.297 9.760 16.456 1.00 98.19 142 LEU A C 1
ATOM 1084 O O . LEU A 1 142 ? -2.036 9.492 17.397 1.00 98.19 142 LEU A O 1
ATOM 1088 N N . ALA A 1 143 ? -0.952 8.853 15.534 1.00 98.25 143 ALA A N 1
ATOM 1089 C CA . ALA A 1 143 ? -1.444 7.478 15.572 1.00 98.25 143 ALA A CA 1
ATOM 1090 C C . ALA A 1 143 ? -1.041 6.773 16.877 1.00 98.25 143 ALA A C 1
ATOM 1092 O O . ALA A 1 143 ? -1.878 6.131 17.506 1.00 98.25 143 ALA A O 1
ATOM 1093 N N . MET A 1 144 ? 0.207 6.949 17.319 1.00 97.94 144 MET A N 1
ATOM 1094 C CA . MET A 1 144 ? 0.712 6.383 18.575 1.00 97.94 144 MET A CA 1
ATOM 1095 C C . MET A 1 144 ? 0.086 7.018 19.823 1.00 97.94 144 MET A C 1
ATOM 1097 O O . MET A 1 144 ? -0.075 6.341 20.834 1.00 97.94 144 MET A O 1
ATOM 1101 N N . ALA A 1 145 ? -0.282 8.300 19.763 1.00 98.31 145 ALA A N 1
ATOM 1102 C CA . ALA A 1 145 ? -0.928 9.004 20.868 1.00 98.31 145 ALA A CA 1
ATOM 1103 C C . ALA A 1 145 ? -2.431 8.700 20.995 1.00 98.31 145 ALA A C 1
ATOM 1105 O O . ALA A 1 145 ? -3.036 9.036 22.017 1.00 98.31 145 ALA A O 1
ATOM 1106 N N . ILE A 1 146 ? -3.058 8.087 19.980 1.00 98.56 146 ILE A N 1
ATOM 1107 C CA . ILE A 1 146 ? -4.476 7.720 20.042 1.00 98.56 146 ILE A CA 1
ATOM 1108 C C . ILE A 1 146 ? -4.681 6.680 21.159 1.00 98.56 146 ILE A C 1
ATOM 1110 O O . ILE A 1 146 ? -4.062 5.612 21.124 1.00 98.56 146 ILE A O 1
ATOM 1114 N N . PRO A 1 147 ? -5.577 6.942 22.132 1.00 98.44 147 PRO A N 1
ATOM 1115 C CA . PRO A 1 147 ? -5.766 6.057 23.279 1.00 98.44 147 PRO A CA 1
ATOM 1116 C C . PRO A 1 147 ? -6.232 4.643 22.914 1.00 98.44 147 PRO A C 1
ATOM 1118 O O . PRO A 1 147 ? -6.883 4.429 21.888 1.00 98.44 147 PRO A O 1
ATOM 1121 N N . ASN A 1 148 ? -5.921 3.676 23.782 1.00 97.81 148 ASN A N 1
ATOM 1122 C CA . ASN A 1 148 ? -6.165 2.248 23.540 1.00 97.81 148 ASN A CA 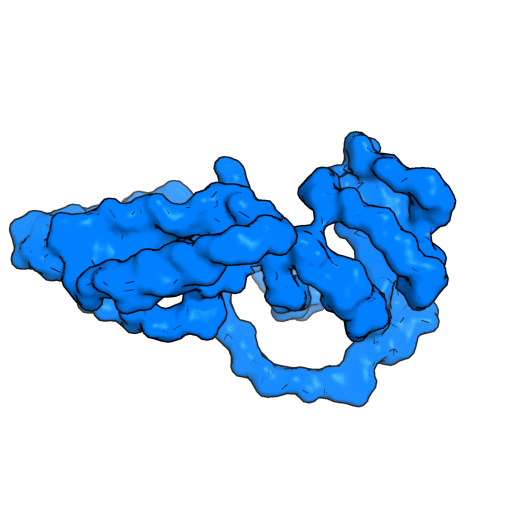1
ATOM 1123 C C . ASN A 1 148 ? -7.650 1.850 23.469 1.00 97.81 148 ASN A C 1
ATOM 1125 O O . ASN A 1 148 ? -7.960 0.795 22.938 1.00 97.81 148 ASN A O 1
ATOM 1129 N N . ASP A 1 149 ? -8.562 2.711 23.922 1.00 98.06 149 ASP A N 1
ATOM 1130 C CA . ASP A 1 149 ? -10.021 2.570 23.786 1.00 98.06 149 ASP A CA 1
ATOM 1131 C C . ASP A 1 149 ? -10.573 3.225 22.499 1.00 98.06 149 ASP A C 1
ATOM 1133 O O . ASP A 1 149 ? -11.773 3.470 22.365 1.00 98.06 149 ASP A O 1
ATOM 1137 N N . CYS A 1 150 ? -9.700 3.576 21.553 1.00 98.62 150 CYS A N 1
ATOM 1138 C CA . CYS A 1 150 ? -10.054 4.207 20.285 1.00 98.62 150 CYS A CA 1
ATOM 1139 C C . CYS A 1 150 ? -9.545 3.389 19.090 1.00 98.62 150 CYS A C 1
ATOM 1141 O O . CYS A 1 150 ? -8.529 2.694 19.175 1.00 98.62 150 CYS A O 1
ATOM 1143 N N . VAL A 1 151 ? -10.236 3.532 17.958 1.00 98.50 151 VAL A N 1
ATOM 1144 C CA . VAL A 1 151 ? -9.926 2.849 16.693 1.00 98.50 151 VAL A CA 1
ATOM 1145 C C . VAL A 1 151 ? -9.470 3.861 15.642 1.00 98.50 151 VAL A C 1
ATOM 1147 O O . VAL A 1 151 ? -10.039 4.945 15.508 1.00 98.50 151 VAL A O 1
ATOM 1150 N N . ILE A 1 152 ? -8.449 3.495 14.876 1.00 98.62 152 ILE A N 1
ATOM 1151 C CA . ILE A 1 152 ? -7.881 4.248 13.764 1.00 98.62 152 ILE A CA 1
ATOM 1152 C C . ILE A 1 152 ? -8.429 3.671 12.460 1.00 98.62 152 ILE A C 1
ATOM 1154 O O . ILE A 1 152 ? -8.169 2.521 12.113 1.00 98.62 152 ILE A O 1
ATOM 1158 N N . LEU A 1 153 ? -9.160 4.488 11.712 1.00 98.25 153 LEU A N 1
ATOM 1159 C CA . LEU A 1 153 ? -9.505 4.217 10.323 1.00 98.25 153 LEU A CA 1
ATOM 1160 C C . LEU A 1 153 ? -8.415 4.830 9.446 1.00 98.25 153 LEU A C 1
ATOM 1162 O O . LEU A 1 153 ? -8.092 6.009 9.600 1.00 98.25 153 LEU A O 1
ATOM 1166 N N . THR A 1 154 ? -7.855 4.057 8.519 1.00 98.38 154 THR A N 1
ATOM 1167 C CA . THR A 1 154 ? -6.856 4.559 7.571 1.00 98.38 154 THR A CA 1
ATOM 1168 C C . THR A 1 154 ? -7.180 4.182 6.136 1.00 98.38 154 THR A C 1
ATOM 1170 O O . THR A 1 154 ? -7.941 3.256 5.875 1.00 98.38 154 THR A O 1
ATOM 1173 N N . LEU A 1 155 ? -6.607 4.925 5.195 1.00 97.88 155 LEU A N 1
ATOM 1174 C CA . LEU A 1 155 ? -6.763 4.740 3.757 1.00 97.88 155 LEU A CA 1
ATOM 1175 C C . LEU A 1 155 ? -5.608 5.415 3.018 1.00 97.88 155 LEU A C 1
ATOM 1177 O O . LEU A 1 155 ? -4.950 6.307 3.564 1.00 97.88 155 LEU A O 1
ATOM 1181 N N . ALA A 1 156 ? -5.400 5.007 1.765 1.00 97.81 156 ALA A N 1
ATOM 1182 C CA . ALA A 1 156 ? -4.372 5.548 0.871 1.00 97.81 156 ALA A CA 1
ATOM 1183 C C . ALA A 1 156 ? -2.933 5.460 1.420 1.00 97.81 156 ALA A C 1
ATOM 1185 O O . ALA A 1 156 ? -2.661 4.792 2.413 1.00 97.81 156 ALA A O 1
ATOM 1186 N N . CYS A 1 157 ? -1.961 6.063 0.733 1.00 98.06 157 CYS A N 1
ATOM 1187 C CA . CYS A 1 157 ? -0.541 5.877 1.049 1.00 98.06 157 CYS A CA 1
ATOM 1188 C C . CYS A 1 157 ? -0.094 6.511 2.381 1.00 98.06 157 CYS A C 1
ATOM 1190 O O . CYS A 1 157 ? 0.939 6.119 2.912 1.00 98.06 157 CYS A O 1
ATOM 1192 N N . GLY A 1 158 ? -0.884 7.404 2.980 1.00 97.38 158 GLY A N 1
ATOM 1193 C CA . GLY A 1 158 ? -0.650 7.963 4.315 1.00 97.38 158 GLY A CA 1
ATOM 1194 C C . GLY A 1 158 ? -0.549 6.897 5.407 1.00 97.38 158 GLY A C 1
ATOM 1195 O O . GLY A 1 158 ? 0.175 7.092 6.381 1.00 97.38 158 GLY A O 1
ATOM 1196 N N . LYS A 1 159 ? -1.182 5.731 5.204 1.00 97.88 159 LYS A N 1
ATOM 1197 C CA . LYS A 1 159 ? -1.089 4.589 6.122 1.00 97.88 159 LYS A CA 1
ATOM 1198 C C . LYS A 1 159 ? 0.349 4.135 6.377 1.00 97.88 159 LYS A C 1
ATOM 1200 O O . LYS A 1 159 ? 0.640 3.649 7.463 1.00 97.88 159 LYS A O 1
ATOM 1205 N N . TYR A 1 160 ? 1.261 4.302 5.414 1.00 97.94 160 TYR A N 1
ATOM 1206 C CA . TYR A 1 160 ? 2.642 3.821 5.537 1.00 97.94 160 TYR A CA 1
ATOM 1207 C C . TYR A 1 160 ? 3.446 4.530 6.632 1.00 97.94 160 TYR A C 1
ATOM 1209 O O . TYR A 1 160 ? 4.501 4.042 7.027 1.00 97.94 160 TYR A O 1
ATOM 1217 N N . ARG A 1 161 ? 2.927 5.638 7.174 1.00 97.44 161 ARG A N 1
ATOM 1218 C CA . ARG A 1 161 ? 3.497 6.311 8.345 1.00 97.44 161 ARG A CA 1
ATOM 1219 C C . ARG A 1 161 ? 3.368 5.510 9.637 1.00 97.44 161 ARG A C 1
ATOM 1221 O O . ARG A 1 161 ? 4.125 5.771 10.566 1.00 97.44 161 ARG A O 1
ATOM 1228 N N . PHE A 1 162 ? 2.421 4.578 9.718 1.00 97.69 162 PHE A N 1
ATOM 1229 C CA . PHE A 1 162 ? 2.122 3.879 10.969 1.00 97.69 162 PHE A CA 1
ATOM 1230 C C . PHE A 1 162 ? 1.588 2.451 10.802 1.00 97.69 162 PHE A C 1
ATOM 1232 O O . PHE A 1 162 ? 1.514 1.734 11.786 1.00 97.69 162 PHE A O 1
ATOM 1239 N N . ASN A 1 163 ? 1.266 1.971 9.598 1.00 97.50 163 ASN A N 1
ATOM 1240 C CA . ASN A 1 163 ? 0.687 0.631 9.394 1.00 97.50 163 ASN A CA 1
ATOM 1241 C C . ASN A 1 163 ? 1.633 -0.546 9.684 1.00 97.50 163 ASN A C 1
ATOM 1243 O O . ASN A 1 163 ? 1.209 -1.693 9.600 1.00 97.50 163 ASN A O 1
ATOM 1247 N N . LYS A 1 164 ? 2.903 -0.259 9.980 1.00 96.25 164 LYS A N 1
ATOM 1248 C CA . LYS A 1 164 ? 3.913 -1.225 10.431 1.00 96.25 164 LYS A CA 1
ATOM 1249 C C . LYS A 1 164 ? 4.053 -1.250 11.962 1.00 96.25 164 LYS A C 1
ATOM 1251 O O . LYS A 1 164 ? 4.937 -1.933 12.464 1.00 96.25 164 LYS A O 1
ATOM 1256 N N . LEU A 1 165 ? 3.256 -0.456 12.681 1.00 96.88 165 LEU A N 1
ATOM 1257 C CA . LEU A 1 165 ? 3.248 -0.394 14.141 1.00 96.88 165 LEU A CA 1
ATOM 1258 C C . LEU A 1 165 ? 2.148 -1.289 14.715 1.00 96.88 165 LEU A C 1
ATOM 1260 O O . LEU A 1 165 ? 1.109 -1.500 14.090 1.00 96.88 165 LEU A O 1
ATOM 1264 N N . GLU A 1 166 ? 2.370 -1.749 15.942 1.00 95.81 166 GLU A N 1
ATOM 1265 C CA . GLU A 1 166 ? 1.429 -2.588 16.677 1.00 95.81 166 GLU A CA 1
ATOM 1266 C C . GLU A 1 166 ? 0.440 -1.729 17.468 1.00 95.81 166 GLU A C 1
ATOM 1268 O O . GLU A 1 166 ? 0.821 -1.006 18.389 1.00 95.81 166 GLU A O 1
ATOM 1273 N N . PHE A 1 167 ? -0.845 -1.821 17.118 1.00 97.31 167 PHE A N 1
ATOM 1274 C CA . PHE A 1 167 ? -1.921 -1.104 17.815 1.00 97.31 167 PHE A CA 1
ATOM 1275 C C . PHE A 1 167 ? -2.773 -2.005 18.712 1.00 97.31 167 PHE A C 1
ATOM 1277 O O . PHE A 1 167 ? -3.513 -1.479 19.543 1.00 97.31 167 PHE A O 1
ATOM 1284 N N . GLY A 1 168 ? -2.676 -3.329 18.567 1.00 97.25 168 GLY A N 1
ATOM 1285 C CA . GLY A 1 168 ? -3.537 -4.291 19.256 1.00 97.25 168 GLY A CA 1
ATOM 1286 C C . GLY A 1 168 ? -4.989 -4.260 18.769 1.00 97.25 168 GLY A C 1
ATOM 1287 O O . GLY A 1 168 ? -5.298 -3.795 17.666 1.00 97.25 168 GLY A O 1
ATOM 1288 N N . ASP A 1 169 ? -5.891 -4.753 19.609 1.00 97.81 169 ASP A N 1
ATOM 1289 C CA . ASP A 1 169 ? -7.322 -4.854 19.341 1.00 97.81 169 ASP A CA 1
ATOM 1290 C C . ASP A 1 169 ? -8.163 -4.459 20.568 1.00 97.81 169 ASP A C 1
ATOM 1292 O O . ASP A 1 169 ? -7.651 -4.309 21.677 1.00 97.81 169 ASP A O 1
ATOM 1296 N N . ILE A 1 170 ? -9.458 -4.240 20.341 1.00 97.62 170 ILE A N 1
ATOM 1297 C CA . ILE A 1 170 ? -10.479 -4.040 21.372 1.00 97.62 170 ILE A CA 1
ATOM 1298 C C . ILE A 1 170 ? -11.486 -5.176 21.209 1.00 97.62 170 ILE A C 1
ATOM 1300 O O . ILE A 1 170 ? -12.263 -5.186 20.251 1.00 97.62 170 ILE A O 1
ATOM 1304 N N . ASP A 1 171 ? -11.445 -6.155 22.113 1.00 94.12 171 ASP A N 1
ATOM 1305 C CA . ASP A 1 171 ? -12.276 -7.367 22.082 1.00 94.12 171 ASP A CA 1
ATOM 1306 C C . ASP A 1 171 ? -12.258 -8.088 20.721 1.00 94.12 171 ASP A C 1
ATOM 1308 O O . ASP A 1 171 ? -13.287 -8.494 20.170 1.00 94.12 171 ASP A O 1
ATOM 1312 N N . GLY A 1 172 ? -11.076 -8.229 20.127 1.00 94.06 172 GLY A N 1
ATOM 1313 C CA . GLY A 1 172 ? -10.867 -8.845 18.821 1.00 94.06 172 GLY A CA 1
ATOM 1314 C C . GLY A 1 172 ? -11.258 -7.963 17.632 1.00 94.06 172 GLY A C 1
ATOM 1315 O O . GLY A 1 172 ? -11.366 -8.481 16.522 1.00 94.06 172 GLY A O 1
ATOM 1316 N N . ILE A 1 173 ? -11.528 -6.667 17.828 1.00 95.88 173 ILE A N 1
ATOM 1317 C CA . ILE A 1 173 ? -11.624 -5.675 16.745 1.00 95.88 173 ILE A CA 1
ATOM 1318 C C . ILE A 1 173 ? -10.266 -4.975 16.628 1.00 95.88 173 ILE A C 1
ATOM 1320 O O . ILE A 1 173 ? -9.910 -4.223 17.537 1.00 95.88 173 ILE A O 1
ATOM 1324 N N . PRO A 1 174 ? -9.502 -5.173 15.538 1.00 97.38 174 PRO A N 1
ATOM 1325 C CA . PRO A 1 174 ? -8.207 -4.523 15.377 1.00 97.38 174 PRO A CA 1
ATOM 1326 C C . PRO A 1 174 ? -8.315 -3.004 15.505 1.00 97.38 174 PRO A C 1
ATOM 1328 O O . PRO A 1 174 ? -9.217 -2.380 14.943 1.00 97.38 174 PRO A O 1
ATOM 1331 N N . ARG A 1 175 ? -7.383 -2.391 16.238 1.00 98.06 175 ARG A N 1
ATOM 1332 C CA . ARG A 1 175 ? -7.392 -0.940 16.450 1.00 98.06 175 ARG A CA 1
ATOM 1333 C C . ARG A 1 175 ? -6.990 -0.154 15.216 1.00 98.06 175 ARG A C 1
ATOM 1335 O O . ARG A 1 175 ? -7.356 1.009 15.120 1.00 98.06 175 ARG A O 1
ATOM 1342 N N . LEU A 1 176 ? -6.273 -0.762 14.276 1.00 98.12 176 LEU A N 1
ATOM 1343 C CA . LEU A 1 176 ? -5.981 -0.171 12.977 1.00 98.12 176 LEU A CA 1
ATOM 1344 C C . LEU A 1 176 ? -6.791 -0.882 11.893 1.00 98.12 176 LEU A C 1
ATOM 1346 O O . LEU A 1 176 ? -6.543 -2.046 11.583 1.00 98.12 176 LEU A O 1
ATOM 1350 N N . LEU A 1 177 ? -7.729 -0.160 11.286 1.00 97.81 177 LEU A N 1
ATOM 1351 C CA . LEU A 1 177 ? -8.563 -0.662 10.205 1.00 97.81 177 LEU A CA 1
ATOM 1352 C C . LEU A 1 177 ? -8.170 0.018 8.887 1.00 97.81 177 LEU A C 1
ATOM 1354 O O . LEU A 1 177 ? -8.447 1.198 8.661 1.00 97.81 177 LEU A O 1
ATOM 1358 N N . ASP A 1 178 ? -7.518 -0.738 8.005 1.00 97.88 178 ASP A N 1
ATOM 1359 C CA . ASP A 1 178 ? -7.156 -0.290 6.660 1.00 97.88 178 ASP A CA 1
ATOM 1360 C C . ASP A 1 178 ? -8.318 -0.456 5.665 1.00 97.88 178 ASP A C 1
ATOM 1362 O O . ASP A 1 178 ? -8.627 -1.569 5.222 1.00 97.88 178 ASP A O 1
ATOM 1366 N N . MET A 1 179 ? -8.913 0.676 5.281 1.00 97.06 179 MET A N 1
ATOM 1367 C CA . MET A 1 179 ? -10.054 0.779 4.368 1.00 97.06 179 MET A CA 1
ATOM 1368 C C . MET A 1 179 ? -9.674 0.619 2.886 1.00 97.06 179 MET A C 1
ATOM 1370 O O . MET A 1 179 ? -10.560 0.487 2.044 1.00 97.06 179 MET A O 1
ATOM 1374 N N . GLY A 1 180 ? -8.380 0.619 2.534 1.00 97.12 180 GLY A N 1
ATOM 1375 C CA . GLY A 1 180 ? -7.916 0.404 1.159 1.00 97.12 180 GLY A CA 1
ATOM 1376 C C . GLY A 1 180 ? -7.225 1.610 0.507 1.00 97.12 180 GLY A C 1
ATOM 1377 O O . GLY A 1 180 ? -6.280 2.173 1.064 1.00 97.12 180 GLY A O 1
ATOM 1378 N N . GLN A 1 181 ? -7.577 1.910 -0.746 1.00 97.94 181 GLN A N 1
ATOM 1379 C CA . GLN A 1 181 ? -7.006 3.029 -1.526 1.00 97.94 181 GLN A CA 1
ATOM 1380 C C . GLN A 1 181 ? -7.617 4.384 -1.096 1.00 97.94 181 GLN A C 1
ATOM 1382 O O . GLN A 1 181 ? -8.385 4.405 -0.138 1.00 97.94 181 GLN A O 1
ATOM 1387 N N . CYS A 1 182 ? -7.200 5.500 -1.716 1.00 95.38 182 CYS A N 1
ATOM 1388 C CA . CYS A 1 182 ? -7.840 6.816 -1.539 1.00 95.38 182 CYS A CA 1
ATOM 1389 C C . CYS A 1 182 ? -9.220 6.842 -2.183 1.00 95.38 182 CYS A C 1
ATOM 1391 O O . CYS A 1 182 ? -10.112 7.457 -1.565 1.00 95.38 182 CYS A O 1
#

Sequence (182 aa):
PCHGYPNLKAFKHLVGNFGGAWQDQQKEFEAFPGAILFTTNCIQAPKPSYIDRVFTTGLVGFPGVKHVQNGDFQTVIDMALAQPGFAADEPEKTILTGFGRNAVLGVADKVIEAVKSGKIRRFFLVGGCDGAKSGRNYYTDLAMAIPNDCVILTLACGKYRFNKLEFGDIDGIPRLLDMGQC

Radius of gyration: 18.99 Å; chains: 1; bounding box: 44×35×50 Å

Foldseek 3Di:
DCVLDPVSVVDPVPPDDFDAAPACCQVRQLVFQAAAEDADDDDDDHDPSCQARYEYEDPDDDPSHHYDYVPDCVVRVVRRVPTPGDPDDDPDDDFDANLAPVVCVVCVVVVVVCCVVQLQVEEDEQEDHDHDDPPLLVSVVVVVPPDLSHAYEYEARRCRSHRSDQNQARVPHGRYYYNYYD